Protein AF-A0A6L7JRH9-F1 (afdb_monomer_lite)

Secondary structure (DSSP, 8-state):
--HHHHHHHHHHHT--TTSPPPP----EEETTTEEE--TTHHHHHHHHHHHHHHHHHHHHHHHHHTSGGG----

Radius of gyration: 19.52 Å; chains: 1; bounding box: 48×27×58 Å

Foldseek 3Di:
DPVLVVLLVVLVVQQDPVRFGDQDPQPDDDPNPDTDRPVCCRRPVSVVSVVVVVVVVVVVVVVVVVVPPPPDDD

Sequence (74 aa):
MKSEFFRTDYLLNTQNADGTWPKQNMVGVFFRTALLDYVLYRQYFPLHALCLYQQRRKLRQSVKTGTDCSTAGD

pLDDT: mean 80.5, std 13.77, range [41.53, 94.06]

Structure (mmCIF, N/CA/C/O backbone):
data_AF-A0A6L7JRH9-F1
#
_entry.id   AF-A0A6L7JRH9-F1
#
loop_
_atom_site.group_PDB
_atom_site.id
_atom_site.type_symbol
_atom_site.label_atom_id
_atom_site.label_alt_id
_atom_site.label_comp_id
_atom_site.label_asym_id
_atom_site.label_entity_id
_atom_site.label_seq_id
_atom_site.pdbx_PDB_ins_code
_atom_site.Cartn_x
_atom_site.Cartn_y
_atom_site.Cartn_z
_atom_site.occupancy
_atom_site.B_iso_or_equiv
_atom_site.auth_seq_id
_atom_site.auth_comp_id
_atom_site.auth_asym_id
_atom_site.auth_atom_id
_atom_site.pdbx_PDB_model_num
ATOM 1 N N . MET A 1 1 ? -18.148 11.985 6.490 1.00 51.53 1 MET A N 1
ATOM 2 C CA . MET A 1 1 ? -17.804 10.604 6.914 1.00 51.53 1 MET A CA 1
ATOM 3 C C . MET A 1 1 ? -18.088 9.532 5.836 1.00 51.53 1 MET A C 1
ATOM 5 O O . MET A 1 1 ? -18.113 8.361 6.174 1.00 51.53 1 MET A O 1
ATOM 9 N N . LYS A 1 2 ? -18.273 9.880 4.544 1.00 51.12 2 LYS A N 1
ATOM 10 C CA . LYS A 1 2 ? -18.566 8.901 3.467 1.00 51.12 2 LYS A CA 1
ATOM 11 C C . LYS A 1 2 ? -17.353 8.545 2.582 1.00 51.12 2 LYS A C 1
ATOM 13 O O . LYS A 1 2 ? -17.354 7.500 1.952 1.00 51.12 2 LYS A O 1
ATOM 18 N N . SER A 1 3 ? -16.297 9.366 2.569 1.00 55.94 3 SER A N 1
ATOM 19 C CA . SER A 1 3 ? -15.131 9.183 1.683 1.00 55.94 3 SER A CA 1
ATOM 20 C C . SER A 1 3 ? -14.117 8.129 2.150 1.00 55.9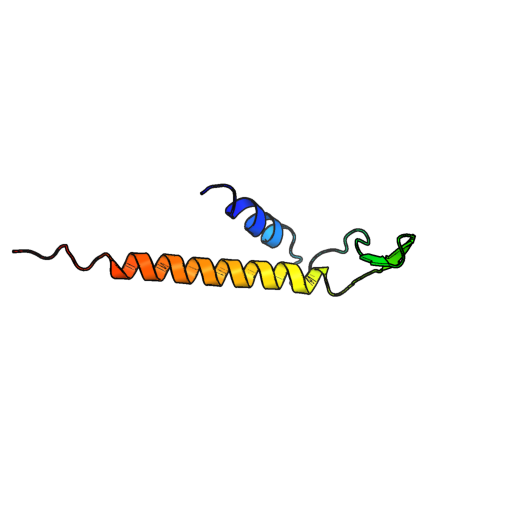4 3 SER A C 1
ATOM 22 O O . SER A 1 3 ? -13.400 7.572 1.327 1.00 55.94 3 SER A O 1
ATOM 24 N N . GLU A 1 4 ? -14.050 7.837 3.452 1.00 58.22 4 GLU A N 1
ATOM 25 C CA . GLU A 1 4 ? -13.111 6.846 4.009 1.00 58.22 4 GLU A CA 1
ATOM 26 C C . GLU A 1 4 ? -13.501 5.402 3.649 1.00 58.22 4 GLU A C 1
ATOM 28 O O . GLU A 1 4 ? -12.629 4.547 3.552 1.00 58.22 4 GLU A O 1
ATOM 33 N N . PHE A 1 5 ? -14.795 5.138 3.430 1.00 65.31 5 PHE A N 1
ATOM 34 C CA . PHE A 1 5 ? -15.311 3.793 3.152 1.00 65.31 5 PHE A CA 1
ATOM 35 C C . PHE A 1 5 ? -14.904 3.292 1.765 1.00 65.31 5 PHE A C 1
ATOM 37 O O . PHE A 1 5 ? -14.382 2.189 1.637 1.00 65.31 5 PHE A O 1
ATOM 44 N N . PHE A 1 6 ? -15.007 4.157 0.751 1.00 77.81 6 PHE A N 1
ATOM 45 C CA . PHE A 1 6 ? -14.736 3.791 -0.640 1.00 77.81 6 PHE A CA 1
ATOM 46 C C . PHE A 1 6 ? -13.328 3.208 -0.856 1.00 77.81 6 PHE A C 1
ATOM 48 O O . PHE A 1 6 ? -13.151 2.283 -1.644 1.00 77.81 6 PHE A O 1
ATOM 55 N N . ARG A 1 7 ? -12.317 3.711 -0.132 1.00 82.62 7 ARG A N 1
ATOM 56 C CA . ARG A 1 7 ? -10.933 3.220 -0.250 1.00 82.62 7 ARG A CA 1
ATOM 57 C C . ARG A 1 7 ? -10.772 1.806 0.301 1.00 82.62 7 ARG A C 1
ATOM 59 O O . ARG A 1 7 ? -10.117 0.984 -0.328 1.00 82.62 7 ARG A O 1
ATOM 66 N N . THR A 1 8 ? -11.346 1.529 1.469 1.00 86.12 8 THR A N 1
ATOM 67 C CA . THR A 1 8 ? -11.274 0.204 2.096 1.00 86.12 8 THR A CA 1
ATOM 68 C C . THR A 1 8 ? -12.089 -0.811 1.302 1.00 86.12 8 THR A C 1
ATOM 70 O O . THR A 1 8 ? -11.583 -1.895 1.029 1.00 86.12 8 THR A O 1
ATOM 73 N N . ASP A 1 9 ? -13.294 -0.436 0.865 1.00 88.94 9 ASP A N 1
ATOM 74 C CA . ASP A 1 9 ? -14.162 -1.298 0.058 1.00 88.94 9 ASP A CA 1
ATOM 75 C C . ASP A 1 9 ? -13.483 -1.689 -1.256 1.00 88.94 9 ASP A C 1
ATOM 77 O O . ASP A 1 9 ? -13.494 -2.853 -1.643 1.00 88.94 9 ASP A O 1
ATOM 81 N N . TYR A 1 10 ? -12.811 -0.741 -1.916 1.00 90.38 10 TYR A N 1
ATOM 82 C CA . TYR A 1 10 ? -12.037 -1.027 -3.120 1.00 90.38 10 TYR A CA 1
ATOM 83 C C . TYR A 1 10 ? -10.912 -2.042 -2.868 1.00 90.38 10 TYR A C 1
ATOM 85 O O . TYR A 1 10 ? -10.757 -2.989 -3.639 1.00 90.38 10 TYR A O 1
ATOM 93 N N . LEU A 1 11 ? -10.137 -1.882 -1.787 1.00 91.19 11 LEU A N 1
ATOM 94 C CA . LEU A 1 11 ? -9.053 -2.816 -1.455 1.00 91.19 11 LEU A CA 1
ATOM 95 C C . LEU A 1 11 ? -9.571 -4.226 -1.152 1.00 91.19 11 LEU A C 1
ATOM 97 O O . LEU A 1 11 ? -8.925 -5.191 -1.548 1.00 91.19 11 LEU A O 1
ATOM 101 N N . LEU A 1 12 ? -10.725 -4.340 -0.490 1.00 90.62 12 LEU A N 1
ATOM 102 C CA . LEU A 1 12 ? -11.361 -5.626 -0.196 1.00 90.62 12 LEU A CA 1
ATOM 103 C C . LEU A 1 12 ? -11.929 -6.283 -1.460 1.00 90.62 12 LEU A C 1
ATOM 105 O O . LEU A 1 12 ? -11.701 -7.464 -1.689 1.00 90.62 12 LEU A O 1
ATOM 109 N N . ASN A 1 13 ? -12.604 -5.514 -2.317 1.00 91.75 13 ASN A N 1
ATOM 110 C CA . ASN A 1 13 ? -13.221 -6.032 -3.543 1.00 91.75 13 ASN A CA 1
ATOM 111 C C . ASN A 1 13 ? -12.202 -6.442 -4.616 1.00 91.75 13 ASN A C 1
ATOM 113 O O . ASN A 1 13 ? -12.527 -7.215 -5.511 1.00 91.75 13 ASN A O 1
ATOM 117 N N . THR A 1 14 ? -10.983 -5.906 -4.558 1.00 90.75 14 THR A N 1
ATOM 118 C CA . THR A 1 14 ? -9.906 -6.205 -5.519 1.00 90.75 14 THR A CA 1
ATOM 119 C C . THR A 1 14 ? -8.906 -7.243 -5.011 1.00 90.75 14 THR A C 1
ATOM 121 O O . THR A 1 14 ? -7.931 -7.535 -5.708 1.00 90.75 14 THR A O 1
ATOM 124 N N . GLN A 1 15 ? -9.118 -7.798 -3.814 1.00 92.25 15 GLN A N 1
ATOM 125 C CA . GLN A 1 15 ? -8.287 -8.869 -3.276 1.00 92.25 15 GLN A CA 1
ATOM 126 C C . GLN A 1 15 ? -8.665 -10.206 -3.932 1.00 92.25 15 GLN A C 1
ATOM 128 O O . GLN A 1 15 ? -9.838 -10.563 -4.017 1.00 92.25 15 GLN A O 1
ATOM 133 N N . ASN A 1 16 ? -7.665 -10.957 -4.392 1.00 91.69 16 ASN A N 1
ATOM 134 C CA . ASN A 1 16 ? -7.856 -12.306 -4.920 1.00 91.69 16 ASN A CA 1
ATOM 135 C C . ASN A 1 16 ? -8.196 -13.291 -3.790 1.00 91.69 16 ASN A C 1
ATOM 137 O O . ASN A 1 16 ? -7.891 -13.037 -2.624 1.00 91.69 16 ASN A O 1
ATOM 141 N N . ALA A 1 17 ? -8.725 -14.465 -4.145 1.00 90.50 17 ALA A N 1
ATOM 142 C CA . ALA A 1 17 ? -9.008 -15.541 -3.187 1.00 90.50 17 ALA A CA 1
ATOM 143 C C . ALA A 1 17 ? -7.770 -15.962 -2.369 1.00 90.50 17 ALA A C 1
ATOM 145 O O . ALA A 1 17 ? -7.882 -16.242 -1.180 1.00 90.50 17 ALA A O 1
ATOM 146 N N . ASP A 1 18 ? -6.580 -15.905 -2.977 1.00 89.56 18 ASP A N 1
ATOM 147 C CA . ASP A 1 18 ? -5.301 -16.219 -2.322 1.00 89.56 18 ASP A CA 1
ATOM 148 C C . ASP A 1 18 ? -4.799 -15.099 -1.386 1.00 89.56 18 ASP A C 1
ATOM 150 O O . ASP A 1 18 ? -3.685 -15.155 -0.866 1.00 89.56 18 ASP A O 1
ATOM 154 N N . GLY A 1 19 ? -5.568 -14.020 -1.221 1.00 86.31 19 GLY A N 1
ATOM 155 C CA . GLY A 1 19 ? -5.224 -12.873 -0.381 1.00 86.31 19 GLY A CA 1
ATOM 156 C C . GLY A 1 19 ? -4.254 -11.872 -1.019 1.00 86.31 19 GLY A C 1
ATOM 157 O O . GLY A 1 19 ? -3.922 -10.860 -0.400 1.00 86.31 19 GLY A O 1
ATOM 158 N N . THR A 1 20 ? -3.809 -12.118 -2.252 1.00 88.31 20 THR A N 1
ATOM 159 C CA . THR A 1 20 ? -2.930 -11.215 -3.009 1.00 88.31 20 THR A CA 1
ATOM 160 C C . THR A 1 20 ? -3.722 -10.192 -3.824 1.00 88.31 20 THR A C 1
ATOM 162 O O . THR A 1 20 ? -4.900 -10.391 -4.104 1.00 88.31 20 THR A O 1
ATOM 165 N N . TRP A 1 21 ? -3.069 -9.108 -4.251 1.00 91.50 21 TRP A N 1
ATOM 166 C CA . TRP A 1 21 ? -3.645 -8.153 -5.204 1.00 91.50 21 TRP A CA 1
ATOM 167 C C . TRP A 1 21 ? -3.066 -8.347 -6.613 1.00 91.50 21 TRP A C 1
ATOM 169 O O . TRP A 1 21 ? -1.890 -8.723 -6.757 1.00 91.50 21 TRP A O 1
ATOM 179 N N . PRO A 1 22 ? -3.864 -8.083 -7.665 1.00 89.38 22 PRO A N 1
ATOM 180 C CA . PRO A 1 22 ? -3.424 -8.218 -9.048 1.00 89.38 22 PRO A CA 1
ATOM 181 C C . PRO A 1 22 ? -2.247 -7.288 -9.369 1.00 89.38 22 PRO A C 1
ATOM 183 O O . PRO A 1 22 ? -2.026 -6.261 -8.724 1.00 89.38 22 PRO A O 1
ATOM 186 N N . LYS A 1 23 ? -1.449 -7.666 -10.374 1.00 87.06 23 LYS A N 1
ATOM 187 C CA . LYS A 1 23 ? -0.342 -6.830 -10.852 1.00 87.06 23 LYS A CA 1
ATOM 188 C C . LYS A 1 23 ? -0.907 -5.553 -11.486 1.00 87.06 23 LYS A C 1
ATOM 190 O O . LYS A 1 23 ? -1.779 -5.630 -12.344 1.00 87.06 23 LYS A O 1
ATOM 195 N N . GLN A 1 24 ? -0.394 -4.401 -11.065 1.00 84.88 24 GLN A N 1
ATOM 196 C CA . GLN A 1 24 ? -0.698 -3.097 -11.657 1.00 84.88 24 GLN A CA 1
ATOM 197 C C . GLN A 1 24 ? 0.478 -2.615 -12.516 1.00 84.88 24 GLN A C 1
ATOM 199 O O . GLN A 1 24 ? 1.550 -3.227 -12.513 1.00 84.88 24 GLN A O 1
ATOM 204 N N . ASN A 1 25 ? 0.275 -1.523 -13.254 1.00 83.69 25 ASN A N 1
ATOM 205 C CA . ASN A 1 25 ? 1.336 -0.897 -14.041 1.00 83.69 25 ASN A CA 1
ATOM 206 C C . ASN A 1 25 ? 2.523 -0.506 -13.148 1.00 83.69 25 ASN A C 1
ATOM 208 O O . ASN A 1 25 ? 2.338 -0.128 -11.993 1.00 83.69 25 ASN A O 1
ATOM 212 N N . MET A 1 26 ? 3.739 -0.587 -13.693 1.00 80.31 26 MET A N 1
ATOM 213 C CA . MET A 1 26 ? 4.953 -0.163 -12.995 1.00 80.31 26 MET A CA 1
ATOM 214 C C . MET A 1 26 ? 4.842 1.320 -12.625 1.00 80.31 26 MET A C 1
ATOM 216 O O . MET A 1 26 ? 4.694 2.171 -13.499 1.00 80.31 26 MET A O 1
ATOM 220 N N . VAL A 1 27 ? 4.909 1.617 -11.327 1.00 78.44 27 VAL A N 1
ATOM 221 C CA . VAL A 1 27 ? 4.789 2.987 -10.791 1.00 78.44 27 VAL A CA 1
ATOM 222 C C . VAL A 1 27 ? 6.124 3.546 -10.293 1.00 78.44 27 VAL A C 1
ATOM 224 O O . VAL A 1 27 ? 6.229 4.741 -10.029 1.00 78.44 27 VAL A O 1
ATOM 227 N N . GLY A 1 28 ? 7.147 2.698 -10.139 1.00 78.56 28 GLY A N 1
ATOM 228 C CA . GL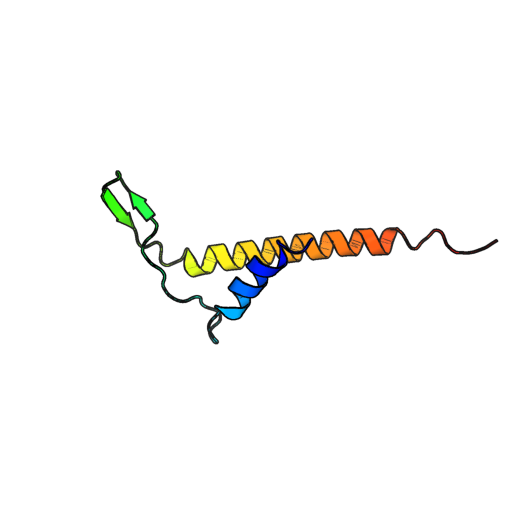Y A 1 28 ? 8.471 3.125 -9.700 1.00 78.56 28 GLY A CA 1
ATOM 229 C C . GLY A 1 28 ? 9.227 3.796 -10.839 1.00 78.56 28 GLY A C 1
ATOM 230 O O . GLY A 1 28 ? 9.378 3.193 -11.895 1.00 78.56 28 GLY A O 1
ATOM 231 N N . VAL A 1 29 ? 9.727 5.013 -10.624 1.00 82.06 29 VAL A N 1
ATOM 232 C CA . VAL A 1 29 ? 10.601 5.714 -11.575 1.00 82.06 29 VAL A CA 1
ATOM 233 C C . VAL A 1 29 ? 11.943 5.989 -10.905 1.00 82.06 29 VAL A C 1
ATOM 235 O O . VAL A 1 29 ? 12.009 6.635 -9.861 1.00 82.06 29 VAL A O 1
ATOM 238 N N . PHE A 1 30 ? 13.019 5.529 -11.531 1.00 79.00 30 PHE A N 1
ATOM 239 C CA . PHE A 1 30 ? 14.404 5.764 -11.150 1.00 79.00 30 PHE A CA 1
ATOM 240 C C . PHE A 1 30 ? 15.112 6.577 -12.233 1.00 79.00 30 PHE A C 1
ATOM 242 O O . PHE A 1 30 ? 14.846 6.413 -13.421 1.00 79.00 30 PHE A O 1
ATOM 249 N N . PHE A 1 31 ? 15.963 7.523 -11.824 1.00 79.56 31 PHE A N 1
ATOM 250 C CA . PHE A 1 31 ? 16.635 8.475 -12.724 1.00 79.56 31 PHE A CA 1
ATOM 251 C C . PHE A 1 31 ? 15.724 9.138 -13.777 1.00 79.56 31 PHE A C 1
ATOM 253 O O . PHE A 1 31 ? 16.169 9.479 -14.867 1.00 79.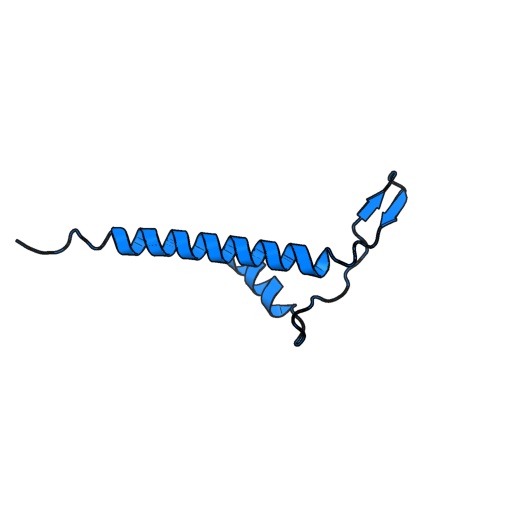56 31 PHE A O 1
ATOM 260 N N . ARG A 1 32 ? 14.440 9.350 -13.453 1.00 74.88 32 ARG A N 1
ATOM 261 C CA . ARG A 1 32 ? 13.416 9.955 -14.332 1.00 74.88 32 ARG A CA 1
ATOM 262 C C . ARG A 1 32 ? 13.078 9.163 -15.609 1.00 74.88 32 ARG A C 1
ATOM 264 O O . ARG A 1 32 ? 12.126 9.544 -16.280 1.00 74.88 32 ARG A O 1
ATOM 271 N N . THR A 1 33 ? 13.792 8.082 -15.930 1.00 79.62 33 THR A N 1
ATOM 272 C CA . THR A 1 33 ? 13.632 7.324 -17.188 1.00 79.62 33 THR A CA 1
ATOM 273 C C . THR A 1 33 ? 13.520 5.812 -17.002 1.00 79.62 33 THR A C 1
ATOM 275 O O . THR A 1 33 ? 12.924 5.147 -17.845 1.00 79.62 33 THR A O 1
ATOM 278 N N . ALA A 1 34 ? 14.052 5.249 -15.917 1.00 78.94 34 ALA A N 1
ATOM 279 C CA . ALA A 1 34 ? 14.020 3.813 -15.671 1.00 78.94 34 ALA A CA 1
ATOM 280 C C . ALA A 1 34 ? 12.791 3.432 -14.838 1.00 78.94 34 ALA A C 1
ATOM 282 O O . ALA A 1 34 ? 12.580 3.974 -13.755 1.00 78.94 34 ALA A O 1
ATOM 283 N N . LEU A 1 35 ? 11.989 2.484 -15.325 1.00 84.12 35 LEU A N 1
ATOM 284 C CA . LEU A 1 35 ? 10.847 1.953 -14.582 1.00 84.12 35 LEU A CA 1
ATOM 285 C C . LEU A 1 35 ? 11.277 0.795 -13.677 1.00 84.12 35 LEU A C 1
ATOM 287 O O . LEU A 1 35 ? 11.986 -0.114 -14.104 1.00 84.12 35 LEU A O 1
ATOM 291 N N . LEU A 1 36 ? 10.819 0.825 -12.429 1.00 83.62 36 LEU A N 1
ATOM 292 C CA . LEU A 1 36 ? 11.039 -0.216 -11.431 1.00 83.62 36 LEU A CA 1
ATOM 293 C C . LEU A 1 36 ? 9.724 -0.934 -11.123 1.00 83.62 36 LEU A C 1
ATOM 295 O O . LEU A 1 36 ? 8.726 -0.309 -10.747 1.00 83.62 36 LEU A O 1
ATOM 299 N N . ASP A 1 37 ? 9.749 -2.263 -11.240 1.00 86.31 37 ASP A N 1
ATOM 300 C CA . ASP A 1 37 ? 8.658 -3.128 -10.788 1.00 86.31 37 ASP A CA 1
ATOM 301 C C . ASP A 1 37 ? 8.854 -3.497 -9.319 1.00 86.31 37 ASP A C 1
ATOM 303 O O . ASP A 1 37 ? 9.570 -4.439 -8.971 1.00 86.31 37 ASP A O 1
ATOM 307 N N . TYR A 1 38 ? 8.210 -2.749 -8.430 1.00 87.69 38 TYR A N 1
ATOM 308 C CA . TYR A 1 38 ? 8.168 -3.106 -7.018 1.00 87.69 38 TYR A CA 1
ATOM 309 C C . TYR A 1 38 ? 7.094 -4.172 -6.772 1.00 87.69 38 TYR A C 1
ATOM 311 O O . TYR A 1 38 ? 5.999 -3.883 -6.291 1.00 87.69 38 TYR A O 1
ATOM 319 N N . VAL A 1 39 ? 7.419 -5.433 -7.064 1.00 87.88 39 VAL A N 1
ATOM 320 C CA . VAL A 1 39 ? 6.473 -6.567 -6.994 1.00 87.88 39 VAL A CA 1
ATOM 321 C C . VAL A 1 39 ? 5.805 -6.715 -5.621 1.00 87.88 39 VAL A C 1
ATOM 323 O O . VAL A 1 39 ? 4.648 -7.127 -5.545 1.00 87.88 39 VAL A O 1
ATOM 326 N N . LEU A 1 40 ? 6.501 -6.361 -4.536 1.00 89.62 40 LEU A N 1
ATOM 327 C CA . LEU A 1 40 ? 5.985 -6.451 -3.165 1.00 89.62 40 LEU A CA 1
ATOM 328 C C . LEU A 1 40 ? 5.067 -5.283 -2.774 1.00 89.62 40 LEU A C 1
ATOM 330 O O . LEU A 1 40 ? 4.288 -5.408 -1.829 1.00 89.62 40 LEU A O 1
ATOM 334 N N . TYR A 1 41 ? 5.101 -4.159 -3.497 1.00 90.88 41 TYR A N 1
ATOM 335 C CA . TYR A 1 41 ? 4.308 -2.975 -3.145 1.00 90.88 41 TYR A CA 1
ATOM 336 C C . TYR A 1 41 ? 2.808 -3.249 -3.228 1.00 90.88 41 TYR A C 1
ATOM 338 O O . TYR A 1 41 ? 2.048 -2.801 -2.370 1.00 90.88 41 TYR A O 1
ATOM 346 N N . ARG A 1 42 ? 2.389 -4.071 -4.195 1.00 87.69 42 ARG A N 1
ATOM 347 C CA . ARG A 1 42 ? 0.989 -4.491 -4.336 1.00 87.69 42 ARG A CA 1
ATOM 348 C C . ARG A 1 42 ? 0.470 -5.322 -3.158 1.00 87.69 42 ARG A C 1
ATOM 350 O O . ARG A 1 42 ? -0.732 -5.454 -3.017 1.00 87.69 42 ARG A O 1
ATOM 357 N N . GLN A 1 43 ? 1.342 -5.895 -2.327 1.00 90.75 43 GLN A N 1
ATOM 358 C CA . GLN A 1 43 ? 0.936 -6.641 -1.130 1.00 90.75 43 GLN A CA 1
ATOM 359 C C . GLN A 1 43 ? 1.090 -5.789 0.129 1.00 90.75 43 GLN A C 1
ATOM 361 O O . GLN A 1 43 ? 0.177 -5.706 0.947 1.00 90.75 43 GLN A O 1
ATOM 366 N N . TYR A 1 44 ? 2.233 -5.119 0.269 1.00 92.25 44 TYR A N 1
ATOM 367 C CA . TYR A 1 44 ? 2.586 -4.420 1.498 1.00 92.25 44 TYR A CA 1
ATOM 368 C C . TYR A 1 44 ? 1.709 -3.188 1.756 1.00 92.25 44 TYR A C 1
ATOM 370 O O . TYR A 1 44 ? 1.206 -3.002 2.864 1.00 92.25 44 TYR A O 1
ATOM 378 N N . PHE A 1 45 ? 1.481 -2.353 0.736 1.00 91.00 45 PHE A N 1
ATOM 379 C CA . PHE A 1 45 ? 0.746 -1.099 0.918 1.00 91.00 45 PHE A CA 1
ATOM 380 C C . PHE A 1 45 ? -0.749 -1.295 1.196 1.00 91.00 45 PHE A C 1
ATOM 382 O O . PHE A 1 45 ? -1.240 -0.668 2.140 1.00 91.00 45 PHE A O 1
ATOM 389 N N . PRO A 1 46 ? -1.481 -2.165 0.468 1.00 91.81 46 PRO A N 1
ATOM 390 C CA . PRO A 1 46 ? -2.869 -2.474 0.807 1.00 91.81 46 PRO A CA 1
ATOM 391 C C . PRO A 1 46 ? -3.020 -3.029 2.223 1.00 91.81 46 PRO A C 1
ATOM 393 O O . PRO A 1 46 ? -3.873 -2.564 2.979 1.00 91.81 46 PRO A O 1
ATOM 396 N N . LEU A 1 47 ? -2.145 -3.959 2.619 1.00 92.44 47 LEU A N 1
ATOM 397 C CA . LEU A 1 47 ? -2.163 -4.548 3.955 1.00 92.44 47 LEU A CA 1
ATOM 398 C C . LEU A 1 47 ? -1.919 -3.491 5.044 1.00 92.44 47 LEU A C 1
ATOM 400 O O . LEU A 1 47 ? -2.657 -3.423 6.029 1.00 92.44 47 LEU A O 1
ATOM 404 N N . HIS A 1 48 ? -0.927 -2.621 4.846 1.00 94.06 48 HIS A N 1
ATOM 405 C CA . HIS A 1 48 ? -0.634 -1.536 5.778 1.00 94.06 48 HIS A CA 1
ATOM 406 C C . HIS A 1 48 ? -1.814 -0.558 5.910 1.00 94.06 48 HIS A C 1
ATOM 408 O O . HIS A 1 48 ? -2.200 -0.195 7.023 1.00 94.06 48 HIS A O 1
ATOM 414 N N . ALA A 1 49 ? -2.444 -0.183 4.792 1.00 92.38 49 ALA A N 1
ATOM 415 C CA . ALA A 1 49 ? -3.612 0.696 4.790 1.00 92.38 49 ALA A CA 1
ATOM 416 C C . ALA A 1 49 ? -4.807 0.089 5.550 1.00 92.38 49 ALA A C 1
ATOM 418 O O . ALA A 1 49 ? -5.452 0.784 6.342 1.00 92.38 49 ALA A O 1
ATOM 419 N N . LEU A 1 50 ? -5.078 -1.207 5.360 1.00 91.75 50 LEU A N 1
ATOM 420 C CA . LEU A 1 50 ? -6.131 -1.929 6.082 1.00 91.75 50 LEU A CA 1
ATOM 421 C C . LEU A 1 50 ? -5.849 -2.004 7.588 1.00 91.75 50 LEU A C 1
ATOM 423 O O . LEU A 1 50 ? -6.758 -1.791 8.395 1.00 91.75 50 LEU A O 1
ATOM 427 N N . CYS A 1 51 ? -4.593 -2.237 7.975 1.00 93.69 51 CYS A N 1
ATOM 428 C CA . CYS A 1 51 ? -4.178 -2.262 9.376 1.00 93.69 51 CYS A CA 1
ATOM 429 C C . CYS A 1 51 ? -4.419 -0.904 10.058 1.00 93.69 51 CYS A C 1
ATOM 431 O O . CYS A 1 51 ? -5.091 -0.831 11.092 1.00 93.69 51 CY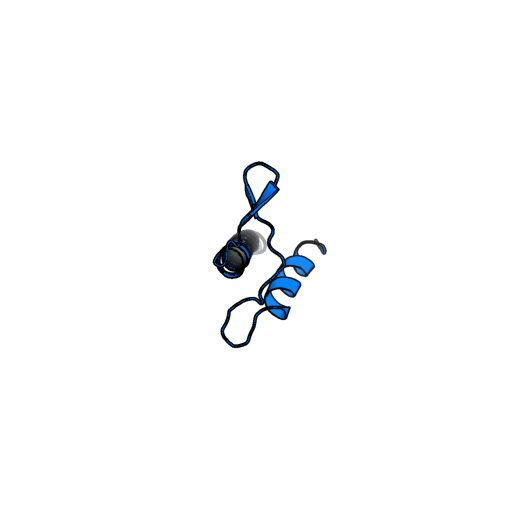S A O 1
ATOM 433 N N . LEU A 1 52 ? -3.974 0.191 9.430 1.00 93.25 52 LEU A N 1
ATOM 434 C CA . LEU A 1 52 ? -4.202 1.549 9.935 1.00 93.25 52 LEU A CA 1
ATOM 435 C C . LEU A 1 52 ? -5.694 1.878 10.052 1.00 93.25 52 LEU A C 1
ATOM 437 O O . LEU A 1 52 ? -6.125 2.504 11.026 1.00 93.25 52 LEU A O 1
ATOM 441 N N . TYR A 1 53 ? -6.500 1.449 9.081 1.00 91.06 53 TYR A N 1
ATOM 442 C CA . TYR A 1 53 ? -7.948 1.618 9.135 1.00 91.06 53 TYR A CA 1
ATOM 443 C C . TYR A 1 53 ? -8.562 0.865 10.322 1.00 91.06 53 TYR A C 1
ATOM 445 O O . TYR A 1 53 ? -9.344 1.444 11.082 1.00 91.06 53 TYR A O 1
ATOM 453 N N . GLN A 1 54 ? -8.177 -0.397 10.536 1.00 91.56 54 GLN A N 1
ATOM 454 C CA . GLN A 1 54 ? -8.664 -1.193 11.662 1.00 91.56 54 GLN A CA 1
ATOM 455 C C . GLN A 1 54 ? -8.264 -0.572 13.007 1.00 91.56 54 GLN A C 1
ATOM 457 O O . GLN A 1 54 ? -9.098 -0.471 13.910 1.00 91.56 54 GLN A O 1
ATOM 462 N N . GLN A 1 55 ? -7.025 -0.094 13.132 1.00 93.62 55 GLN A N 1
ATOM 463 C CA . GLN A 1 55 ? -6.550 0.591 14.332 1.00 93.62 55 GLN A CA 1
ATOM 464 C C . GLN A 1 55 ? -7.379 1.850 14.624 1.00 93.62 55 GLN A C 1
ATOM 466 O O . GLN A 1 55 ? -7.867 2.029 15.740 1.00 93.62 55 GLN A O 1
ATOM 471 N N . ARG A 1 56 ? -7.629 2.690 13.610 1.00 90.88 56 ARG A N 1
ATOM 472 C CA . ARG A 1 56 ? -8.483 3.883 13.748 1.00 90.88 56 ARG A CA 1
ATOM 473 C C . ARG A 1 56 ? -9.924 3.533 14.111 1.00 90.88 56 ARG A C 1
ATOM 475 O O . ARG A 1 56 ? -10.550 4.263 14.877 1.00 90.88 56 ARG A O 1
ATOM 482 N N . ARG A 1 57 ? -10.467 2.429 13.589 1.00 89.69 57 ARG A N 1
ATOM 483 C CA . ARG A 1 57 ? -11.805 1.947 13.964 1.00 89.69 57 ARG A CA 1
ATOM 484 C C . ARG A 1 57 ? -11.879 1.545 15.432 1.00 89.69 57 ARG A C 1
ATOM 486 O O . ARG A 1 57 ? -12.806 1.989 16.101 1.00 89.69 57 ARG A O 1
ATOM 493 N N . LYS A 1 58 ? -10.908 0.768 15.926 1.00 90.69 58 LYS A N 1
ATOM 494 C CA . LYS A 1 58 ? -10.842 0.352 17.338 1.00 90.69 58 LYS A CA 1
ATOM 495 C C . LYS A 1 58 ? -10.762 1.562 18.272 1.00 90.69 58 LYS A C 1
ATOM 497 O O . LYS A 1 58 ? -11.545 1.651 19.209 1.00 90.69 58 LYS A O 1
ATOM 502 N N . LEU A 1 59 ? -9.909 2.540 17.948 1.00 90.06 59 LEU A N 1
ATOM 503 C CA . LEU A 1 59 ? -9.798 3.792 18.710 1.00 90.06 59 LEU A CA 1
ATOM 504 C C . LEU A 1 59 ? -11.110 4.592 18.733 1.00 90.06 59 LEU A C 1
ATOM 506 O O . LEU A 1 59 ? -11.506 5.120 19.764 1.00 90.06 59 LEU A O 1
ATOM 510 N N . ARG A 1 60 ? -11.829 4.673 17.608 1.00 86.25 60 ARG A N 1
ATOM 511 C CA . ARG A 1 60 ? -13.140 5.346 17.570 1.00 86.25 60 ARG A CA 1
ATOM 512 C C . ARG 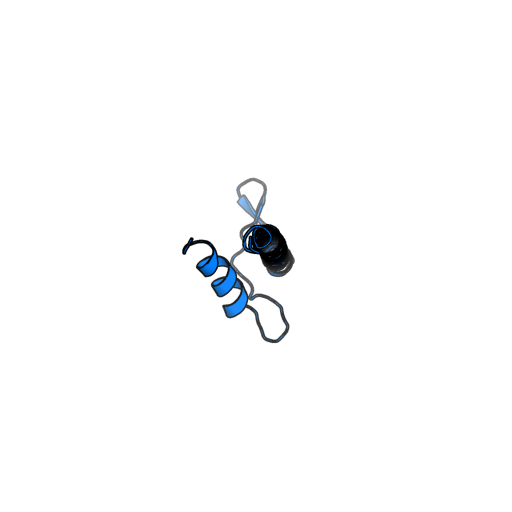A 1 60 ? -14.210 4.606 18.374 1.00 86.25 60 ARG A C 1
ATOM 514 O O . ARG A 1 60 ? -15.141 5.243 18.852 1.00 86.25 60 ARG A O 1
ATOM 521 N N . GLN A 1 61 ? -14.117 3.283 18.477 1.00 80.06 61 GLN A N 1
ATOM 522 C CA . GLN A 1 61 ? -15.059 2.470 19.246 1.00 80.06 61 GLN A CA 1
ATOM 523 C C . GLN A 1 61 ? -14.822 2.616 20.750 1.00 80.06 61 GLN A C 1
ATOM 525 O O . GLN A 1 61 ? -15.789 2.820 21.476 1.00 80.06 61 GLN A O 1
ATOM 530 N N . SER A 1 62 ? -13.565 2.625 21.204 1.00 78.00 62 SER A N 1
ATOM 531 C CA . SER A 1 62 ? -13.244 2.804 22.627 1.00 78.00 62 SER A CA 1
ATOM 532 C C . SER A 1 62 ? -13.681 4.166 23.176 1.00 78.00 62 SER A C 1
ATOM 534 O O . SER A 1 62 ? -14.073 4.258 24.332 1.00 78.00 62 SER A O 1
ATOM 536 N N . VAL A 1 63 ? -13.671 5.218 22.347 1.00 74.88 63 VAL A N 1
ATOM 537 C CA . VAL A 1 63 ? -14.179 6.548 22.735 1.00 74.88 63 VAL A CA 1
ATOM 538 C C . VAL A 1 63 ? -15.691 6.533 22.979 1.00 74.88 63 VAL A C 1
ATOM 540 O O . VAL A 1 63 ? -16.167 7.210 23.883 1.00 74.88 63 VAL A O 1
ATOM 543 N N . LYS A 1 64 ? -16.457 5.740 22.220 1.00 64.44 64 LYS A N 1
ATOM 544 C CA . LYS A 1 64 ? -17.914 5.659 22.404 1.0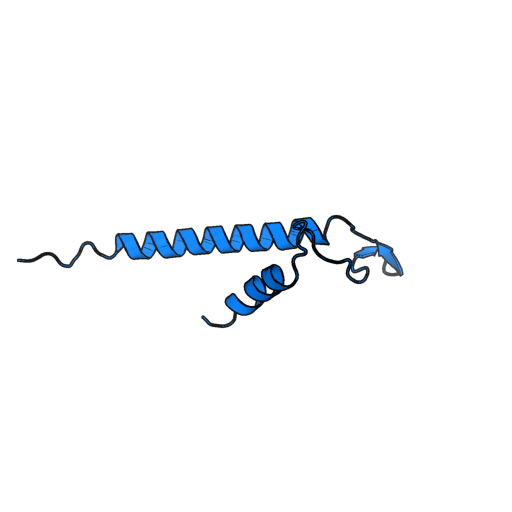0 64.44 64 LYS A CA 1
ATOM 545 C C . LYS A 1 64 ? -18.270 4.960 23.714 1.00 64.44 64 LYS A C 1
ATOM 547 O O . LYS A 1 64 ? -19.041 5.506 24.485 1.00 64.44 64 LYS A O 1
ATOM 552 N N . THR A 1 65 ? -17.612 3.841 24.012 1.00 63.88 65 THR A N 1
ATOM 553 C CA . THR A 1 65 ? -17.847 3.061 25.239 1.00 63.88 65 THR A CA 1
ATOM 554 C C . THR A 1 65 ? -17.509 3.828 26.525 1.00 63.88 65 THR A C 1
ATOM 556 O O . THR A 1 65 ? -18.067 3.539 27.575 1.00 63.88 65 THR A O 1
ATOM 559 N N . GLY A 1 66 ? -16.618 4.825 26.463 1.00 56.91 66 GLY A N 1
ATOM 560 C CA . GLY A 1 66 ? -16.281 5.676 27.610 1.00 56.91 66 GLY A CA 1
ATOM 561 C C . GLY A 1 66 ? -17.245 6.839 27.876 1.00 56.91 66 GLY A C 1
ATOM 562 O O . GLY A 1 66 ? -17.084 7.506 28.891 1.00 56.91 66 GLY A O 1
ATOM 563 N N . THR A 1 67 ? -18.220 7.108 26.994 1.00 57.22 67 THR A N 1
ATOM 564 C CA . THR A 1 67 ? -19.163 8.241 27.151 1.00 57.22 67 THR A CA 1
ATOM 565 C C . THR A 1 67 ? -20.538 7.803 27.679 1.00 57.22 67 THR A C 1
ATOM 567 O O . THR A 1 67 ? -21.391 8.640 27.958 1.00 57.22 67 THR A O 1
ATOM 570 N N . ASP A 1 68 ? -20.743 6.500 27.885 1.00 51.34 68 ASP A N 1
ATOM 571 C CA . ASP A 1 68 ? -22.024 5.935 28.324 1.00 51.34 68 ASP A CA 1
ATOM 572 C C . ASP A 1 68 ? -22.198 5.948 29.866 1.00 51.34 68 ASP A C 1
ATOM 574 O O . ASP A 1 68 ? -23.180 5.425 30.386 1.00 51.34 68 ASP A O 1
ATOM 578 N N . CYS A 1 69 ? -21.281 6.563 30.631 1.00 57.22 69 CYS A N 1
ATOM 579 C CA . CYS A 1 69 ? -21.284 6.543 32.105 1.00 57.22 69 CYS A CA 1
ATOM 580 C C . CYS A 1 69 ? -21.977 7.731 32.812 1.00 57.22 69 CYS A C 1
ATOM 582 O O . CYS A 1 69 ? -21.833 7.866 34.023 1.00 57.22 69 CYS A O 1
ATOM 584 N N . SER A 1 70 ? -22.771 8.559 32.118 1.00 58.38 70 SER A N 1
ATOM 585 C CA . SER A 1 70 ? -23.492 9.699 32.736 1.00 58.38 70 SER A CA 1
ATOM 586 C C . SER A 1 70 ? -25.028 9.617 32.699 1.00 58.38 70 SER A C 1
ATOM 588 O O . SER A 1 70 ? -25.693 10.628 32.895 1.00 58.38 70 SER A O 1
ATOM 590 N N . THR A 1 71 ? -25.620 8.433 32.498 1.00 59.59 71 THR A N 1
ATOM 591 C CA . THR A 1 71 ? -27.089 8.249 32.593 1.00 59.59 71 THR A CA 1
ATOM 592 C C . THR A 1 71 ? -27.486 7.103 33.529 1.00 59.59 71 THR A C 1
ATOM 594 O O . THR A 1 71 ? -28.178 6.167 33.156 1.00 59.59 71 THR A O 1
ATOM 597 N N . ALA A 1 72 ? -27.036 7.184 34.776 1.00 51.41 72 ALA A N 1
ATOM 598 C CA . ALA A 1 72 ? -27.756 6.646 35.930 1.00 51.41 72 ALA A CA 1
ATOM 599 C C . ALA A 1 72 ? -27.863 7.845 36.886 1.00 51.41 72 ALA A C 1
ATOM 601 O O . ALA A 1 72 ? -26.828 8.349 37.315 1.00 51.41 72 ALA A O 1
ATOM 602 N N . GLY A 1 73 ? -29.005 8.542 36.920 1.00 58.62 73 GLY A N 1
ATOM 603 C CA . GLY A 1 73 ? -30.044 8.291 37.928 1.00 58.62 73 GLY A CA 1
ATOM 604 C C . GLY A 1 73 ? -29.483 8.686 39.297 1.00 58.62 73 GLY A C 1
ATOM 605 O O . GLY A 1 73 ? -28.584 8.008 39.784 1.00 58.62 73 GLY A O 1
ATOM 606 N N . ASP A 1 74 ? -29.752 9.903 39.767 1.00 41.53 74 ASP A N 1
ATOM 607 C CA . ASP A 1 74 ? -30.881 10.181 40.681 1.00 41.53 74 ASP A CA 1
ATOM 608 C C . ASP A 1 74 ? -30.779 9.400 42.002 1.00 41.53 74 ASP A C 1
ATOM 610 O O . ASP A 1 74 ? -30.836 8.150 41.972 1.00 41.53 74 ASP A O 1
#